Protein AF-A0A7S2IT55-F1 (afdb_monomer)

Mean predicted aligned error: 13.97 Å

Secondary structure (DSSP, 8-state):
-----------------------PPP-EE--S-HHHHHHTGGGTTEE-----SSSPPSTT----EEEEE--BSSSS--SSTTB--PPPPTT----SSSS--PPEEEEE--S-SS-TTT--

Foldseek 3Di:
DDDDDDDDDDPPPPPDVPPPPPPQPQQDFDPDDPVCLVVVVVVSRGDRDDDDPPPDDDPPDDAFADEWEFQFPDPQLFAPNRGDTDDDDQVPQPPDDPDSDRHDYHYDTDDHNDDPVRRD

Solvent-accessible surface area (backbone atoms only — not comparable to full-atom values): 8281 Å² total; per-residue (Å²): 140,82,87,80,82,82,80,80,79,90,84,86,84,80,82,67,88,86,75,78,73,78,74,74,73,67,78,43,69,51,84,67,57,65,74,61,22,56,76,29,50,96,54,69,13,44,42,83,74,80,81,59,90,69,94,52,72,63,92,92,62,83,87,65,57,45,83,40,73,37,68,57,79,46,91,40,54,33,49,49,86,25,41,64,65,70,82,75,79,78,84,75,63,60,94,66,69,104,53,91,60,80,64,41,83,40,79,55,75,71,89,49,74,56,60,80,86,58,46,88

Sequence (120 aa):
MARRSLQWPRLLSLIGPACVWQAAQAQIRVMSPASLVDEFASSHGKIWGSTATFGAPFYGARLLGRLVYGESRGRTHCTKEDYDVREPDNTMSMEHERTQVKPLHIVLVRRGGGSFVTKG

Radius of gyration: 25.62 Å; Cα contacts (8 Å, |Δi|>4): 123; chains: 1; bounding box: 54×60×75 Å

Structure (mmCIF, N/CA/C/O backbone):
data_AF-A0A7S2IT55-F1
#
_entry.id   AF-A0A7S2IT55-F1
#
loop_
_atom_site.group_PDB
_atom_site.id
_atom_site.type_symbol
_atom_site.label_atom_id
_atom_site.label_alt_id
_atom_site.label_comp_id
_atom_site.label_asym_id
_atom_site.label_entity_id
_atom_site.label_seq_id
_atom_site.pdbx_PDB_ins_code
_atom_site.Cartn_x
_atom_site.Cartn_y
_atom_site.Cartn_z
_atom_site.occupancy
_atom_site.B_iso_or_equiv
_atom_site.auth_seq_id
_atom_site.auth_comp_id
_atom_site.auth_asym_id
_atom_site.auth_atom_id
_atom_site.pdbx_PDB_model_num
ATOM 1 N N . MET A 1 1 ? 33.725 42.047 -60.691 1.00 42.88 1 MET A N 1
ATOM 2 C CA . MET A 1 1 ? 34.203 41.235 -59.548 1.00 42.88 1 MET A CA 1
ATOM 3 C C . MET A 1 1 ? 33.276 41.513 -58.361 1.00 42.88 1 MET A C 1
ATOM 5 O O . MET A 1 1 ? 33.472 42.488 -57.652 1.00 42.88 1 MET A O 1
ATOM 9 N N . ALA A 1 2 ? 32.177 40.762 -58.235 1.00 42.94 2 ALA A N 1
ATOM 10 C CA . ALA A 1 2 ? 31.108 41.038 -57.269 1.00 42.94 2 ALA A CA 1
ATOM 11 C C . ALA A 1 2 ? 31.244 40.118 -56.045 1.00 42.94 2 ALA A C 1
ATOM 13 O O . ALA A 1 2 ? 31.162 38.898 -56.177 1.00 42.94 2 ALA A O 1
ATOM 14 N N . ARG A 1 3 ? 31.466 40.693 -54.857 1.00 49.06 3 ARG A N 1
ATOM 15 C CA . ARG A 1 3 ? 31.461 39.964 -53.580 1.00 49.06 3 ARG A CA 1
ATOM 16 C C . ARG A 1 3 ? 30.009 39.802 -53.121 1.00 49.06 3 ARG A C 1
ATOM 18 O O . ARG A 1 3 ? 29.396 40.765 -52.677 1.00 49.06 3 ARG A O 1
ATOM 25 N N . ARG A 1 4 ? 29.448 38.596 -53.253 1.00 50.53 4 ARG A N 1
ATOM 26 C CA . ARG A 1 4 ? 28.143 38.242 -52.670 1.00 50.53 4 ARG A CA 1
ATOM 27 C C . ARG A 1 4 ? 28.357 37.914 -51.193 1.00 50.53 4 ARG A C 1
ATOM 29 O O . ARG A 1 4 ? 28.970 36.904 -50.865 1.00 50.53 4 ARG A O 1
ATOM 36 N N . SER A 1 5 ? 27.890 38.797 -50.319 1.00 57.12 5 SER A N 1
ATOM 37 C CA . SER A 1 5 ? 27.769 38.565 -48.882 1.00 57.12 5 SER A CA 1
ATOM 38 C C . SER A 1 5 ? 26.703 37.496 -48.631 1.00 57.12 5 SER A C 1
ATOM 40 O O . SER A 1 5 ? 25.524 37.677 -48.934 1.00 57.12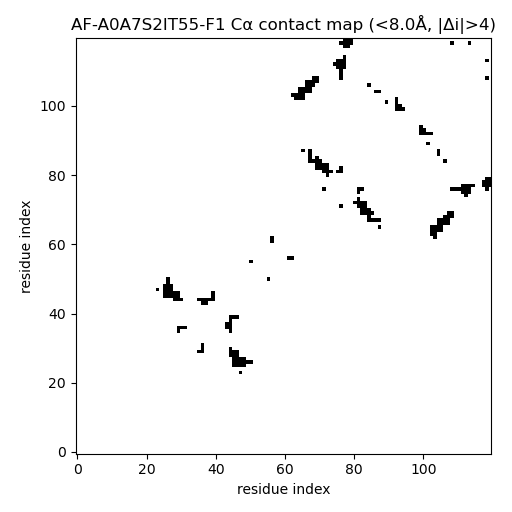 5 SER A O 1
ATOM 42 N N . LEU A 1 6 ? 27.135 36.349 -48.111 1.00 53.84 6 LEU A N 1
ATOM 43 C CA . LEU A 1 6 ? 26.271 35.237 -47.738 1.00 53.84 6 LEU A CA 1
ATOM 44 C C . LEU A 1 6 ? 25.662 35.546 -46.362 1.00 53.84 6 LEU A C 1
ATOM 46 O O . LEU A 1 6 ? 26.324 35.418 -45.335 1.00 53.84 6 LEU A O 1
ATOM 50 N N . GLN A 1 7 ? 24.421 36.031 -46.348 1.00 59.97 7 GLN A N 1
ATOM 51 C CA . GLN A 1 7 ? 23.650 36.222 -45.121 1.00 59.97 7 GLN A CA 1
ATOM 52 C C . GLN A 1 7 ? 23.128 34.858 -44.659 1.00 59.97 7 GLN A C 1
ATOM 54 O O . GLN A 1 7 ? 22.307 34.242 -45.335 1.00 59.97 7 GLN A O 1
ATOM 59 N N . TRP A 1 8 ? 23.627 34.375 -43.523 1.00 52.16 8 TRP A N 1
ATOM 60 C CA . TRP A 1 8 ? 23.138 33.159 -42.875 1.00 52.16 8 TRP A CA 1
ATOM 61 C C . TRP A 1 8 ? 21.868 33.504 -42.081 1.00 52.16 8 TRP A C 1
ATOM 63 O O . TRP A 1 8 ? 21.940 34.353 -41.185 1.00 52.16 8 TRP A O 1
ATOM 73 N N . PRO A 1 9 ? 20.696 32.911 -42.369 1.00 52.78 9 PRO A N 1
ATOM 74 C CA . PRO A 1 9 ? 19.509 33.185 -41.581 1.00 52.78 9 PRO A CA 1
ATOM 75 C C . PRO A 1 9 ? 19.614 32.504 -40.214 1.00 52.78 9 PRO A C 1
ATOM 77 O O . PRO A 1 9 ? 20.042 31.358 -40.075 1.00 52.78 9 PRO A O 1
ATOM 80 N N . ARG A 1 10 ? 19.195 33.260 -39.199 1.00 58.91 10 ARG A N 1
ATOM 81 C CA . ARG A 1 10 ? 18.974 32.845 -37.815 1.00 58.91 10 ARG A CA 1
ATOM 82 C C . ARG A 1 10 ? 18.049 31.626 -37.774 1.00 58.91 10 ARG A C 1
ATOM 84 O O . ARG A 1 10 ? 16.848 31.761 -37.970 1.00 58.91 10 ARG A O 1
ATOM 91 N N . LEU A 1 11 ? 18.604 30.455 -37.479 1.00 52.75 11 LEU A N 1
ATOM 92 C CA . LEU A 1 11 ? 17.858 29.202 -37.320 1.00 52.75 11 LEU A CA 1
ATOM 93 C C . LEU A 1 11 ? 18.199 28.557 -35.966 1.00 52.75 11 LEU A C 1
ATOM 95 O O . LEU A 1 11 ? 18.614 27.411 -35.877 1.00 52.75 11 LEU A O 1
ATOM 99 N N . LEU A 1 12 ? 18.059 29.339 -34.892 1.00 56.16 12 LEU A N 1
ATOM 100 C CA . LEU A 1 12 ? 18.320 28.932 -33.502 1.00 56.16 12 LEU A CA 1
ATOM 101 C C . LEU A 1 12 ? 17.107 29.219 -32.597 1.00 56.16 12 LEU A C 1
ATOM 103 O O . LEU A 1 12 ? 17.249 29.761 -31.509 1.00 56.16 12 LEU A O 1
ATOM 107 N N . SER A 1 13 ? 15.889 28.902 -33.053 1.00 55.97 13 SER A N 1
ATOM 108 C CA . SER A 1 13 ? 14.659 29.168 -32.279 1.00 55.97 13 SER A CA 1
ATOM 109 C C . SER A 1 13 ? 13.644 28.015 -32.258 1.00 55.97 13 SER A C 1
ATOM 111 O O . SER A 1 13 ? 12.466 28.250 -32.007 1.00 55.97 13 SER A O 1
ATOM 113 N N . LEU A 1 14 ? 14.052 26.767 -32.507 1.00 55.22 14 LEU A N 1
ATOM 114 C CA . LEU A 1 14 ? 13.137 25.613 -32.447 1.00 55.22 14 LEU A CA 1
ATOM 115 C C . LEU A 1 14 ? 13.765 24.384 -31.776 1.00 55.22 14 LEU A C 1
ATOM 117 O O . LEU A 1 14 ? 13.593 23.260 -32.229 1.00 55.22 14 LEU A O 1
ATOM 121 N N . ILE A 1 15 ? 14.465 24.585 -30.661 1.00 60.09 15 ILE A N 1
ATOM 122 C CA . ILE A 1 15 ? 14.659 23.508 -29.682 1.00 60.09 15 ILE A CA 1
ATOM 123 C C . ILE A 1 15 ? 13.774 23.869 -28.494 1.00 60.09 15 ILE A C 1
ATOM 125 O O . ILE A 1 15 ? 14.222 24.420 -27.492 1.00 60.09 15 ILE A O 1
ATOM 129 N N . GLY A 1 16 ? 12.467 23.661 -28.674 1.00 57.69 16 GLY A N 1
ATOM 130 C CA . GLY A 1 16 ? 11.514 23.704 -27.570 1.00 57.69 16 GLY A CA 1
ATOM 131 C C . GLY A 1 16 ? 11.922 22.681 -26.503 1.00 57.69 16 GLY A C 1
ATOM 132 O O . GLY A 1 16 ? 12.557 21.678 -26.842 1.00 57.69 16 GLY A O 1
ATOM 133 N N . PRO A 1 17 ? 11.594 22.903 -25.220 1.00 57.91 17 PRO A N 1
ATOM 134 C CA . PRO A 1 17 ? 11.964 21.995 -24.144 1.00 57.91 17 PRO A CA 1
ATOM 135 C C . PRO A 1 17 ? 11.100 20.726 -24.229 1.00 57.91 17 PRO A C 1
ATOM 137 O O . PRO A 1 17 ? 10.176 20.524 -23.451 1.00 57.91 17 PRO A O 1
ATOM 140 N N . ALA A 1 18 ? 11.392 19.855 -25.193 1.00 57.97 18 ALA A N 1
ATOM 141 C CA . ALA A 1 18 ? 10.731 18.571 -25.410 1.00 57.97 18 ALA A CA 1
ATOM 142 C C . ALA A 1 18 ? 11.369 17.447 -24.570 1.00 57.97 18 ALA A C 1
ATOM 144 O O . ALA A 1 18 ? 11.471 16.312 -25.019 1.00 57.97 18 ALA A O 1
ATOM 145 N N . CYS A 1 19 ? 11.812 17.762 -23.350 1.00 54.62 19 CYS A N 1
ATOM 146 C CA . CYS A 1 19 ? 12.399 16.792 -22.420 1.00 54.62 19 CYS A CA 1
ATOM 147 C C . CYS A 1 19 ? 11.854 16.953 -20.996 1.00 54.62 19 CYS A C 1
ATOM 149 O O . CYS A 1 19 ? 12.566 16.709 -20.028 1.00 54.62 19 CYS A O 1
ATOM 151 N N . VAL A 1 20 ? 10.582 17.322 -20.837 1.00 56.97 20 VAL A N 1
ATOM 152 C CA . VAL A 1 20 ? 9.864 17.013 -19.590 1.00 56.97 20 VAL A CA 1
ATOM 153 C C . VAL A 1 20 ? 9.080 15.725 -19.820 1.00 56.97 20 VAL A C 1
ATOM 155 O O . VAL A 1 20 ? 7.854 15.685 -19.772 1.00 56.97 20 VAL A O 1
ATOM 158 N N . TRP A 1 21 ? 9.814 14.650 -20.123 1.00 50.28 21 TRP A N 1
ATOM 159 C CA . TRP A 1 21 ? 9.297 13.299 -19.951 1.00 50.28 21 TRP A CA 1
ATOM 160 C C . TRP A 1 21 ? 9.117 13.116 -18.451 1.00 50.28 21 TRP A C 1
ATOM 162 O O . TRP A 1 21 ? 10.077 12.894 -17.712 1.00 50.28 21 TRP A O 1
ATOM 172 N N . GLN A 1 22 ? 7.885 13.289 -17.985 1.00 53.03 22 GLN A N 1
ATOM 173 C CA . GLN A 1 22 ? 7.502 12.935 -16.631 1.00 53.03 22 GLN A CA 1
ATOM 174 C C . GLN A 1 22 ? 7.675 11.422 -16.496 1.00 53.03 22 GLN A C 1
ATOM 176 O O . GLN A 1 22 ? 6.777 10.639 -16.799 1.00 53.03 22 GLN A O 1
ATOM 181 N N . ALA A 1 23 ? 8.861 11.003 -16.059 1.00 54.75 23 ALA A N 1
ATOM 182 C CA . ALA A 1 23 ? 9.058 9.700 -15.463 1.00 54.75 23 ALA A CA 1
ATOM 183 C C 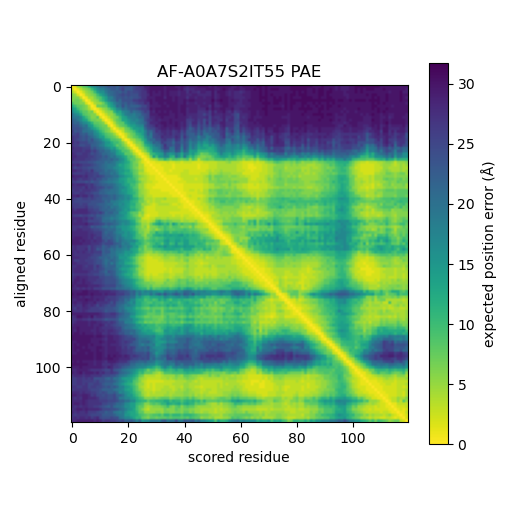. ALA A 1 23 ? 8.263 9.716 -14.161 1.00 54.75 23 ALA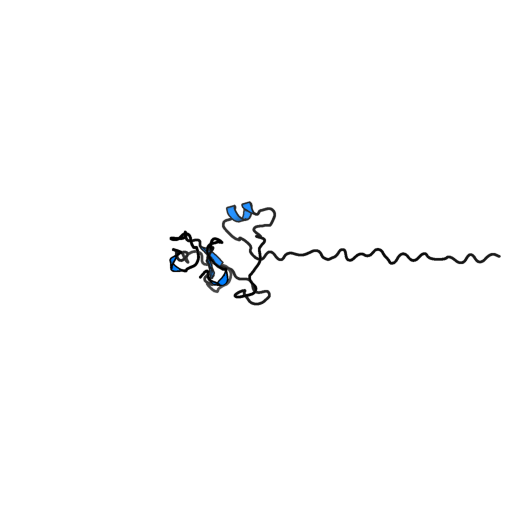 A C 1
ATOM 185 O O . ALA A 1 23 ? 8.788 10.028 -13.092 1.00 54.75 23 ALA A O 1
ATOM 186 N N . ALA A 1 24 ? 6.967 9.430 -14.252 1.00 54.88 24 ALA A N 1
ATOM 187 C CA . ALA A 1 24 ? 6.231 9.033 -13.079 1.00 54.88 24 ALA A CA 1
ATOM 188 C C . ALA A 1 24 ? 7.034 7.862 -12.479 1.00 54.88 24 ALA A C 1
ATOM 190 O O . ALA A 1 24 ? 7.332 6.868 -13.143 1.00 54.88 24 ALA A O 1
ATOM 191 N N . GLN A 1 25 ? 7.503 8.009 -11.245 1.00 61.62 25 GLN A N 1
ATOM 192 C CA . GLN A 1 25 ? 8.104 6.902 -10.516 1.00 61.62 25 GLN A CA 1
ATOM 193 C C . GLN A 1 25 ? 6.947 6.026 -10.047 1.00 61.62 25 GLN A C 1
ATOM 195 O O . GLN A 1 25 ? 6.085 6.492 -9.307 1.00 61.62 25 GLN A O 1
ATOM 200 N N . ALA A 1 26 ? 6.875 4.780 -10.516 1.00 59.06 26 ALA A N 1
ATOM 201 C CA . ALA A 1 26 ? 5.905 3.837 -9.976 1.00 59.06 26 ALA A CA 1
ATOM 202 C C . ALA A 1 26 ? 6.222 3.627 -8.492 1.00 59.06 26 ALA A C 1
ATOM 204 O O . ALA A 1 26 ? 7.332 3.218 -8.151 1.00 59.06 26 ALA A O 1
ATOM 205 N N . GLN A 1 27 ? 5.267 3.942 -7.623 1.00 76.75 27 GLN A N 1
ATOM 206 C CA . GLN A 1 27 ? 5.478 3.943 -6.174 1.00 76.75 27 GLN A CA 1
ATOM 207 C C . GLN A 1 27 ? 5.228 2.572 -5.546 1.00 76.75 27 GLN A C 1
ATOM 209 O O . GLN A 1 27 ? 5.773 2.279 -4.487 1.00 76.75 27 GLN A O 1
ATOM 214 N N . ILE A 1 28 ? 4.436 1.719 -6.205 1.00 86.50 28 ILE A N 1
ATOM 215 C CA . ILE A 1 28 ? 4.099 0.378 -5.728 1.00 86.50 28 ILE A CA 1
ATOM 216 C C . ILE A 1 28 ? 4.313 -0.617 -6.868 1.00 86.50 28 ILE A C 1
ATOM 218 O O . ILE A 1 28 ? 3.911 -0.374 -8.008 1.00 86.50 28 ILE A O 1
ATOM 222 N N . ARG A 1 29 ? 4.943 -1.753 -6.561 1.00 89.44 29 ARG A N 1
ATOM 223 C CA . ARG A 1 29 ? 5.092 -2.879 -7.485 1.00 89.44 29 ARG A CA 1
ATOM 224 C C . ARG A 1 29 ? 4.625 -4.161 -6.809 1.00 89.44 29 ARG A C 1
ATOM 226 O O . ARG A 1 29 ? 5.160 -4.534 -5.770 1.00 89.44 29 ARG A O 1
ATOM 233 N N . VAL A 1 30 ? 3.667 -4.840 -7.427 1.00 90.19 30 VAL A N 1
ATOM 234 C CA . VAL A 1 30 ? 3.255 -6.192 -7.051 1.00 90.19 30 VAL A CA 1
ATOM 235 C C . VAL A 1 30 ? 4.341 -7.168 -7.498 1.00 90.19 30 VAL A C 1
ATOM 237 O O . VAL A 1 30 ? 4.781 -7.131 -8.647 1.00 90.19 30 VAL A O 1
ATOM 240 N N . MET A 1 31 ? 4.797 -8.022 -6.583 1.00 88.94 31 MET A N 1
ATOM 241 C CA . MET A 1 31 ? 5.786 -9.072 -6.868 1.00 88.94 31 MET A CA 1
ATOM 242 C C . MET A 1 31 ? 5.163 -10.469 -6.892 1.00 88.94 31 MET A C 1
ATOM 244 O O . MET A 1 31 ?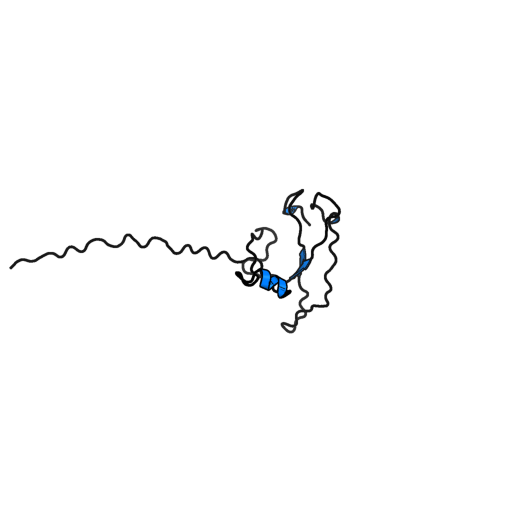 5.698 -11.366 -7.535 1.00 88.94 31 MET A O 1
ATOM 248 N N . SER A 1 32 ? 4.043 -10.656 -6.194 1.00 88.06 32 SER A N 1
ATOM 249 C CA . SER A 1 32 ? 3.323 -11.921 -6.105 1.00 88.06 32 SER A CA 1
ATOM 250 C C . SER A 1 32 ? 1.859 -11.686 -5.694 1.00 88.06 32 SER A C 1
ATOM 252 O O . SER A 1 32 ? 1.561 -10.652 -5.086 1.00 88.06 32 SER A O 1
ATOM 254 N N . PRO A 1 33 ? 0.945 -12.630 -5.993 1.00 89.50 33 PRO A N 1
ATOM 255 C CA . PRO A 1 33 ? 1.144 -13.824 -6.827 1.00 89.50 33 PRO A CA 1
ATOM 256 C C . PRO A 1 33 ? 1.304 -13.475 -8.317 1.00 89.50 33 PRO A C 1
ATOM 258 O O . PRO A 1 33 ? 0.913 -12.391 -8.741 1.00 89.50 33 PRO A O 1
ATOM 261 N N . ALA A 1 34 ? 1.871 -14.392 -9.111 1.00 87.88 34 ALA A N 1
ATOM 262 C CA . ALA A 1 34 ? 2.123 -14.171 -10.542 1.00 87.88 34 ALA A CA 1
ATOM 263 C C . ALA A 1 34 ? 0.852 -13.762 -11.307 1.00 87.88 34 ALA A C 1
ATOM 265 O O . ALA A 1 34 ? 0.891 -12.819 -12.083 1.00 87.88 34 ALA A O 1
ATOM 266 N N . SER A 1 35 ? -0.294 -14.362 -10.970 1.00 90.88 35 SER A N 1
ATOM 267 C CA . SER A 1 35 ? -1.594 -14.009 -11.551 1.00 90.88 35 SER A CA 1
ATOM 268 C C . SER A 1 35 ? -1.946 -12.524 -11.415 1.00 90.88 35 SER A C 1
ATOM 270 O O . SER A 1 35 ? -2.493 -11.937 -12.341 1.00 90.88 35 SER A O 1
ATOM 272 N N . LEU A 1 36 ? -1.608 -11.901 -10.280 1.00 88.06 36 LEU A N 1
ATOM 273 C CA . LEU A 1 36 ? -1.851 -10.478 -10.052 1.00 88.06 36 LEU A CA 1
ATOM 274 C C . LEU A 1 36 ? -0.814 -9.610 -10.773 1.00 88.06 36 LEU A C 1
ATOM 276 O O . LEU A 1 36 ? -1.128 -8.515 -11.223 1.00 88.06 36 LEU A O 1
ATOM 280 N N . VAL A 1 37 ? 0.426 -10.085 -10.905 1.00 89.00 37 VAL A N 1
ATOM 281 C CA . VAL A 1 37 ? 1.447 -9.398 -11.714 1.00 89.00 37 VAL A CA 1
ATOM 282 C C . VAL A 1 37 ? 1.022 -9.357 -13.184 1.00 89.00 37 VAL A C 1
ATOM 284 O O . VAL A 1 37 ? 1.169 -8.315 -13.826 1.00 89.00 37 VAL A O 1
ATOM 287 N N . ASP A 1 38 ? 0.452 -10.453 -13.682 1.00 89.69 38 ASP A N 1
ATOM 288 C CA . ASP A 1 38 ? -0.013 -10.599 -15.061 1.00 89.69 38 ASP A CA 1
ATOM 289 C C . ASP A 1 38 ? -1.238 -9.721 -15.365 1.00 89.69 38 ASP A C 1
ATOM 291 O O . ASP A 1 38 ? -1.358 -9.194 -16.471 1.00 89.69 38 ASP A O 1
ATOM 295 N N . GLU A 1 39 ? -2.105 -9.461 -14.381 1.00 89.69 39 GLU A N 1
ATOM 296 C CA . GLU A 1 39 ? -3.207 -8.493 -14.521 1.00 89.69 39 GLU A CA 1
ATOM 297 C C . GLU A 1 39 ? -2.688 -7.075 -14.832 1.00 89.69 39 GLU A C 1
ATOM 299 O O . GLU A 1 39 ? -3.303 -6.311 -15.578 1.00 89.69 39 GLU A O 1
ATOM 304 N N . PHE A 1 40 ? -1.490 -6.751 -14.341 1.00 86.50 40 PHE A N 1
ATOM 305 C CA . PHE A 1 40 ? -0.767 -5.514 -14.629 1.00 86.50 40 PHE A CA 1
ATOM 306 C C . PHE A 1 40 ? 0.396 -5.743 -15.610 1.00 86.50 40 PHE A C 1
ATOM 308 O O . PHE A 1 40 ? 1.451 -5.110 -15.485 1.00 86.50 40 PHE A O 1
ATOM 315 N N . ALA A 1 41 ? 0.238 -6.638 -16.594 1.00 83.81 41 ALA A N 1
ATOM 316 C CA . ALA A 1 41 ? 1.303 -6.986 -17.540 1.00 83.81 41 ALA A CA 1
ATOM 317 C C . ALA A 1 41 ? 1.870 -5.768 -18.291 1.00 83.81 41 ALA A C 1
ATOM 319 O O . ALA A 1 41 ? 3.085 -5.657 -18.453 1.00 83.81 41 ALA A O 1
ATOM 320 N N . SER A 1 42 ? 1.015 -4.814 -18.681 1.00 85.88 42 SER A N 1
ATOM 321 C CA . SER A 1 42 ? 1.424 -3.594 -19.399 1.00 85.88 42 SER A CA 1
ATOM 322 C C . SER A 1 42 ? 2.365 -2.692 -18.594 1.00 85.88 42 SER A C 1
ATOM 324 O O . SER A 1 42 ? 3.134 -1.923 -19.170 1.00 85.88 42 SER A O 1
ATOM 326 N N . SER A 1 43 ? 2.335 -2.795 -17.265 1.00 84.88 43 SER A N 1
ATOM 327 C CA . SER A 1 43 ? 3.191 -2.041 -16.351 1.00 84.88 43 SER A CA 1
ATOM 328 C C . SER A 1 43 ? 4.170 -2.936 -15.580 1.00 84.88 43 SER A C 1
ATOM 330 O O . SER A 1 43 ? 4.916 -2.441 -14.731 1.00 84.88 43 SER A O 1
ATOM 332 N N . HIS A 1 44 ? 4.211 -4.240 -15.877 1.00 84.25 44 HIS A N 1
ATOM 333 C CA . HIS A 1 44 ? 4.982 -5.257 -15.154 1.00 84.25 44 HIS A CA 1
ATOM 334 C C . HIS A 1 44 ? 4.724 -5.255 -13.635 1.00 84.25 44 HIS A C 1
ATOM 336 O O . HIS A 1 44 ? 5.667 -5.221 -12.828 1.00 84.25 44 HIS A O 1
ATOM 342 N N . GLY A 1 45 ? 3.448 -5.237 -13.238 1.00 83.94 45 GLY A N 1
ATOM 343 C CA . GLY A 1 45 ? 3.052 -5.227 -11.826 1.00 83.94 45 GLY A CA 1
ATOM 344 C C . GLY A 1 45 ? 3.134 -3.853 -11.156 1.00 83.94 45 GLY A C 1
ATOM 345 O O . GLY A 1 45 ? 2.969 -3.761 -9.941 1.00 83.94 45 GLY A O 1
ATOM 346 N N . LYS A 1 46 ? 3.440 -2.778 -11.897 1.00 88.12 46 LYS A N 1
ATOM 347 C CA . LYS A 1 46 ? 3.558 -1.424 -11.337 1.00 88.12 46 LYS A CA 1
ATOM 348 C C . LYS A 1 46 ? 2.188 -0.765 -11.223 1.00 88.12 46 LYS A C 1
ATOM 350 O O . LYS A 1 46 ? 1.475 -0.625 -12.216 1.00 88.12 46 LYS A O 1
ATOM 355 N N . ILE A 1 47 ? 1.872 -0.293 -10.024 1.00 84.69 47 ILE A N 1
ATOM 356 C CA . ILE A 1 47 ? 0.656 0.463 -9.740 1.00 84.69 47 ILE A CA 1
ATOM 357 C C . ILE A 1 47 ? 1.034 1.937 -9.597 1.00 84.69 47 ILE A C 1
ATOM 359 O O . ILE A 1 47 ? 1.906 2.311 -8.805 1.00 84.69 47 ILE A O 1
ATOM 363 N N . TRP A 1 48 ? 0.370 2.774 -10.390 1.00 81.50 48 TRP A N 1
ATOM 364 C CA . TRP A 1 48 ? 0.481 4.223 -10.298 1.00 81.50 48 TRP A CA 1
ATOM 365 C C . TRP A 1 48 ? -0.338 4.729 -9.116 1.00 81.50 48 TRP A C 1
ATOM 367 O O . TRP A 1 48 ? -1.500 4.365 -8.952 1.00 81.50 48 TRP A O 1
ATOM 377 N N . GLY A 1 49 ? 0.269 5.573 -8.291 1.00 75.50 49 GLY A N 1
ATOM 378 C CA . GLY A 1 49 ? -0.366 6.122 -7.102 1.00 75.50 49 GLY A CA 1
ATOM 379 C C . GLY A 1 49 ? 0.287 7.426 -6.669 1.00 75.50 49 GLY A C 1
ATOM 380 O O . GLY A 1 49 ? 1.115 7.988 -7.388 1.00 75.50 49 GLY A O 1
ATOM 381 N N . SER A 1 50 ? -0.111 7.891 -5.486 1.00 70.75 50 SER A N 1
ATOM 382 C CA . SER A 1 50 ? 0.562 8.971 -4.768 1.00 70.75 50 SER A CA 1
ATOM 383 C C . SER A 1 50 ? 0.946 8.484 -3.373 1.00 70.75 50 SER A C 1
ATOM 385 O O . SER A 1 50 ? 0.076 8.102 -2.592 1.00 70.75 50 SER A O 1
ATOM 387 N N . THR A 1 51 ? 2.231 8.544 -3.037 1.00 75.81 51 THR A N 1
ATOM 388 C CA . THR A 1 51 ? 2.731 8.327 -1.683 1.00 75.81 51 THR A CA 1
ATOM 389 C C . THR A 1 51 ? 2.470 9.598 -0.886 1.00 75.81 51 THR A C 1
ATOM 391 O O . THR A 1 51 ? 2.797 10.696 -1.341 1.00 75.81 51 THR A O 1
ATOM 394 N N . ALA A 1 52 ? 1.864 9.472 0.292 1.00 72.06 52 ALA A N 1
ATOM 395 C CA . ALA A 1 52 ? 1.753 10.598 1.211 1.00 72.06 52 ALA A CA 1
ATOM 396 C C . ALA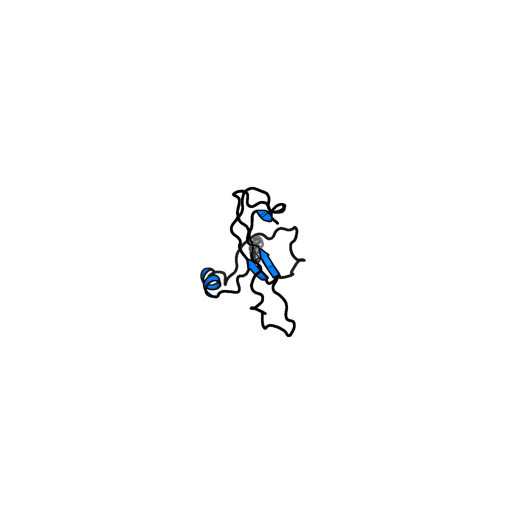 A 1 52 ? 3.157 11.083 1.603 1.00 72.06 52 ALA A C 1
ATOM 398 O O . ALA A 1 52 ? 4.062 10.278 1.789 1.00 72.06 52 ALA A O 1
ATOM 399 N N . THR A 1 53 ? 3.359 12.391 1.743 1.00 71.56 53 THR A N 1
ATOM 400 C CA . THR A 1 53 ? 4.659 12.946 2.167 1.00 71.56 53 THR A CA 1
ATOM 401 C C . THR A 1 53 ? 4.924 12.765 3.664 1.00 71.56 53 THR A C 1
ATOM 403 O O . THR A 1 53 ? 6.053 12.930 4.113 1.00 71.56 53 THR A O 1
ATOM 406 N N . PHE A 1 54 ? 3.897 12.407 4.436 1.00 67.19 54 PHE A N 1
ATOM 407 C CA . PHE A 1 54 ? 3.965 12.091 5.860 1.00 67.19 54 PHE A CA 1
ATOM 408 C C . PHE A 1 54 ? 3.954 10.572 6.067 1.00 67.19 54 PHE A C 1
ATOM 410 O O . PHE A 1 54 ? 3.191 9.860 5.418 1.00 67.19 54 PHE A O 1
ATOM 417 N N . GLY A 1 55 ? 4.814 10.064 6.954 1.00 67.06 55 GLY A N 1
ATOM 418 C CA . GLY A 1 55 ? 4.938 8.623 7.218 1.00 67.06 55 GLY A CA 1
ATOM 419 C C . GLY A 1 55 ? 5.545 7.800 6.070 1.00 67.06 55 GLY A C 1
ATOM 420 O O . GLY A 1 55 ? 5.642 6.581 6.185 1.00 67.06 55 GLY A O 1
ATOM 421 N N . ALA A 1 56 ? 5.965 8.439 4.973 1.00 68.12 56 ALA A N 1
ATOM 422 C CA . ALA A 1 56 ? 6.717 7.784 3.912 1.00 68.12 56 ALA A CA 1
ATOM 423 C C . ALA A 1 56 ? 8.132 7.409 4.376 1.00 68.12 56 ALA A C 1
ATOM 425 O O . ALA A 1 56 ? 8.717 8.103 5.212 1.00 68.12 56 ALA A O 1
ATOM 426 N N . PRO A 1 57 ? 8.715 6.339 3.811 1.00 62.97 57 PRO A N 1
ATOM 427 C CA . PRO A 1 57 ? 10.120 6.037 4.024 1.00 62.97 57 PRO A CA 1
ATOM 428 C C . PRO A 1 57 ? 11.005 7.189 3.524 1.00 62.97 57 PRO A C 1
ATOM 430 O O . PRO A 1 57 ? 10.603 7.972 2.659 1.00 62.97 57 PRO A O 1
ATOM 433 N N . PHE A 1 58 ? 12.222 7.288 4.069 1.00 70.44 58 PHE A N 1
ATOM 434 C CA . PHE A 1 58 ? 13.211 8.283 3.646 1.00 70.44 58 PHE A CA 1
ATOM 435 C C . PHE A 1 58 ? 13.385 8.296 2.121 1.00 70.44 58 PHE A C 1
ATOM 437 O O . PHE A 1 58 ? 13.214 7.275 1.453 1.00 70.44 58 PHE A O 1
ATOM 444 N N . TYR A 1 59 ? 13.739 9.454 1.560 1.00 64.69 59 TYR A N 1
ATOM 445 C CA . TYR A 1 59 ? 13.861 9.618 0.113 1.00 64.69 59 TYR A CA 1
ATOM 446 C C . TYR A 1 59 ? 14.751 8.531 -0.515 1.00 64.69 59 TYR A C 1
ATOM 448 O O . TYR A 1 59 ? 15.881 8.311 -0.084 1.00 64.69 59 TYR A O 1
ATOM 456 N N . GLY A 1 60 ? 14.226 7.844 -1.534 1.00 68.38 60 GLY A N 1
ATOM 457 C CA . GLY A 1 60 ? 14.914 6.758 -2.239 1.00 68.38 60 GLY A CA 1
ATOM 458 C C . GLY A 1 60 ? 14.843 5.381 -1.567 1.00 68.38 60 GLY A C 1
ATOM 459 O O . GLY A 1 60 ? 15.213 4.390 -2.199 1.00 68.38 60 GLY A O 1
ATOM 460 N N . ALA 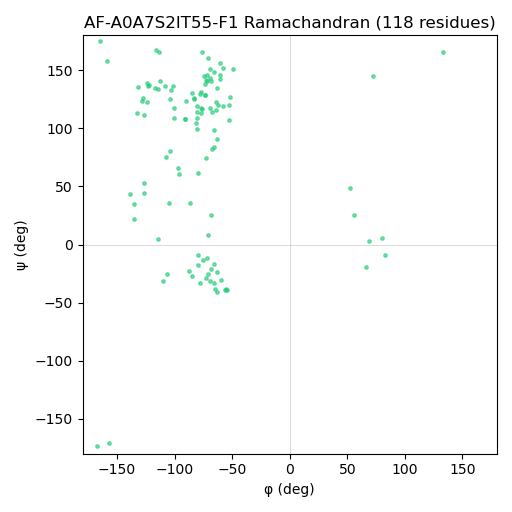A 1 61 ? 14.337 5.276 -0.335 1.00 74.25 61 ALA A N 1
ATOM 461 C CA . ALA A 1 61 ? 14.157 3.988 0.321 1.00 74.25 61 ALA A CA 1
ATOM 462 C C . ALA A 1 61 ? 12.963 3.219 -0.266 1.00 74.25 61 ALA A C 1
ATOM 464 O O . ALA A 1 61 ? 11.937 3.785 -0.650 1.00 74.25 61 ALA A O 1
ATOM 465 N N . ARG A 1 62 ? 13.109 1.893 -0.330 1.00 78.12 62 ARG A N 1
ATOM 466 C CA . ARG A 1 62 ? 12.072 0.962 -0.780 1.00 78.12 62 ARG A CA 1
ATOM 467 C C . ARG A 1 62 ? 11.714 0.040 0.367 1.00 78.12 62 ARG A C 1
ATOM 469 O O . ARG A 1 62 ? 12.596 -0.486 1.037 1.00 78.12 62 ARG A O 1
ATOM 476 N N . LEU A 1 63 ? 10.420 -0.153 0.564 1.00 83.19 63 LEU A N 1
ATOM 477 C CA . LEU A 1 63 ? 9.884 -1.063 1.561 1.00 83.19 63 LEU A CA 1
ATOM 478 C C . LEU A 1 63 ? 9.287 -2.273 0.852 1.00 83.19 63 LEU A C 1
ATOM 480 O O . LEU A 1 63 ? 8.599 -2.128 -0.158 1.00 83.19 63 LEU A O 1
ATOM 484 N N . LEU A 1 64 ? 9.561 -3.455 1.393 1.00 85.56 64 LEU A N 1
ATOM 485 C CA . LEU A 1 64 ? 8.975 -4.708 0.944 1.00 85.56 64 LEU A CA 1
ATOM 486 C C . LEU A 1 64 ? 8.092 -5.258 2.058 1.00 85.56 64 LEU A C 1
ATOM 488 O O . LEU A 1 64 ? 8.478 -5.289 3.228 1.00 85.56 64 LEU A O 1
ATOM 492 N N . GLY A 1 65 ? 6.897 -5.690 1.687 1.00 86.94 65 GLY A N 1
ATOM 493 C CA . GLY A 1 65 ? 5.927 -6.180 2.641 1.00 86.94 65 GLY A CA 1
ATOM 494 C C . GLY A 1 65 ? 4.809 -6.951 1.974 1.00 86.94 65 GLY A C 1
ATOM 495 O O . GLY A 1 65 ? 4.726 -7.037 0.747 1.00 86.94 65 GLY A O 1
ATOM 496 N N . ARG A 1 66 ? 3.945 -7.510 2.812 1.00 87.56 66 ARG A N 1
ATOM 497 C CA . ARG A 1 66 ? 2.755 -8.233 2.392 1.00 87.56 66 ARG A CA 1
ATOM 498 C C . ARG A 1 66 ? 1.533 -7.353 2.585 1.00 87.56 66 ARG A C 1
ATOM 500 O O . ARG A 1 66 ? 1.359 -6.752 3.643 1.00 87.56 66 ARG A O 1
ATOM 507 N N . LEU A 1 67 ? 0.688 -7.309 1.559 1.00 88.00 67 LEU A N 1
ATOM 508 C CA . LEU A 1 67 ? -0.610 -6.657 1.644 1.00 88.00 67 LEU A CA 1
ATOM 509 C C . LEU A 1 67 ? -1.565 -7.516 2.473 1.00 88.00 67 LEU A C 1
ATOM 511 O O . LEU A 1 67 ? -1.733 -8.705 2.196 1.00 88.00 67 LEU A O 1
ATOM 515 N N . VAL A 1 68 ? -2.196 -6.900 3.467 1.00 88.19 68 VAL A N 1
ATOM 516 C CA . VAL A 1 68 ? -3.258 -7.501 4.276 1.00 88.19 68 VAL A CA 1
ATOM 517 C C . VAL A 1 68 ? -4.505 -6.639 4.194 1.00 88.19 68 VAL A C 1
ATOM 519 O O . VAL A 1 68 ? -4.440 -5.412 4.248 1.00 88.19 68 VAL A O 1
ATOM 522 N N . TYR A 1 69 ? -5.649 -7.288 4.032 1.00 85.94 69 TYR A N 1
ATOM 523 C CA . TYR A 1 69 ? -6.937 -6.628 3.906 1.00 85.94 69 TYR A CA 1
ATOM 524 C C . TYR A 1 69 ? -7.908 -7.231 4.918 1.00 85.94 69 TYR A C 1
ATOM 526 O O . TYR A 1 69 ? -8.085 -8.447 4.955 1.00 85.94 69 TYR A O 1
ATOM 534 N N . GLY A 1 70 ? -8.517 -6.372 5.732 1.00 85.62 70 GLY A N 1
ATOM 535 C CA . GLY A 1 70 ? -9.619 -6.723 6.620 1.00 85.62 70 GLY A CA 1
ATOM 536 C C . GLY A 1 70 ? -10.892 -6.035 6.146 1.00 85.62 70 GLY A C 1
ATOM 537 O O . GLY A 1 70 ? -10.862 -4.875 5.722 1.00 85.62 70 GLY A O 1
ATOM 538 N N . GLU A 1 71 ? -12.020 -6.734 6.213 1.00 85.56 71 GLU A N 1
ATOM 539 C CA . GLU A 1 71 ? -13.307 -6.085 5.994 1.00 85.56 71 GLU A CA 1
ATOM 540 C C . GLU A 1 71 ? -13.657 -5.193 7.186 1.00 85.56 71 GLU A C 1
ATOM 542 O O . GLU A 1 71 ? -13.293 -5.470 8.331 1.00 85.56 71 GLU A O 1
ATOM 547 N N . SER A 1 72 ? -14.336 -4.084 6.897 1.00 83.88 72 SER A N 1
ATOM 548 C CA . SER A 1 72 ? -14.695 -3.132 7.930 1.00 83.88 72 SER A CA 1
ATOM 549 C C . SER A 1 72 ? -15.991 -3.542 8.624 1.00 83.88 72 SER A C 1
ATOM 551 O O . SER A 1 72 ? -16.990 -3.796 7.954 1.00 83.88 72 SER A O 1
ATOM 553 N N . ARG A 1 73 ? -15.988 -3.565 9.958 1.00 82.06 73 ARG A N 1
ATOM 554 C CA . ARG A 1 73 ? -17.153 -3.838 10.812 1.00 82.06 73 ARG A CA 1
ATOM 555 C C . ARG A 1 73 ? -18.172 -2.690 10.791 1.00 82.06 73 ARG A C 1
ATOM 557 O O . ARG A 1 73 ? -19.356 -2.923 11.016 1.00 82.06 73 ARG A O 1
ATOM 564 N N . GLY A 1 74 ? -17.725 -1.465 10.500 1.00 71.38 74 GLY A N 1
ATOM 565 C CA . GLY A 1 74 ? -18.546 -0.259 10.366 1.00 71.38 74 GLY A CA 1
ATOM 566 C C . GLY A 1 74 ? -18.520 0.330 8.949 1.00 71.38 74 GLY A C 1
ATOM 567 O O . GLY A 1 74 ? -17.689 -0.018 8.115 1.00 71.38 74 GLY A O 1
ATOM 568 N N . ARG A 1 75 ? -19.427 1.273 8.656 1.00 68.19 75 ARG A N 1
ATOM 569 C CA . ARG A 1 75 ? -19.432 2.023 7.375 1.00 68.19 75 ARG A CA 1
ATOM 570 C C . ARG A 1 75 ? -18.415 3.170 7.339 1.00 68.19 75 ARG A C 1
ATOM 572 O O . ARG A 1 75 ? -18.240 3.807 6.303 1.00 68.19 75 ARG A O 1
ATOM 579 N N . THR A 1 76 ? -17.795 3.480 8.474 1.00 76.19 76 THR A N 1
ATOM 580 C CA . THR A 1 76 ? -16.950 4.663 8.658 1.00 76.19 76 THR A CA 1
ATOM 581 C C . THR A 1 76 ? -15.519 4.446 8.201 1.00 76.19 76 THR A C 1
ATOM 583 O O . THR A 1 76 ? -14.901 5.405 7.754 1.00 76.19 76 THR A O 1
ATOM 586 N N . HIS A 1 77 ? -14.986 3.219 8.215 1.00 81.50 77 HIS A N 1
ATOM 587 C CA . HIS A 1 77 ? -13.633 2.933 7.720 1.00 81.50 77 HIS A CA 1
ATOM 588 C C . HIS A 1 77 ? -12.540 3.780 8.400 1.00 81.50 77 HIS A C 1
ATOM 590 O O . HIS A 1 77 ? -11.521 4.068 7.761 1.00 81.50 77 HIS A O 1
ATOM 596 N N . CYS A 1 78 ? -12.772 4.248 9.628 1.00 81.56 78 CYS A N 1
ATOM 597 C CA . CYS A 1 78 ? -11.992 5.329 10.237 1.00 81.56 78 CYS A CA 1
ATOM 598 C C . CYS A 1 78 ? -11.096 4.876 11.367 1.00 81.56 78 CYS A C 1
ATOM 600 O O . CYS A 1 78 ? -10.065 5.503 11.560 1.00 81.56 78 CYS A O 1
ATOM 602 N N . THR A 1 79 ? -11.491 3.857 12.119 1.00 80.88 79 THR A N 1
ATOM 603 C CA . THR A 1 79 ? -10.769 3.475 13.331 1.00 80.88 79 THR A CA 1
ATOM 604 C C . THR A 1 79 ? -10.127 2.108 13.179 1.00 80.88 79 THR A C 1
ATOM 606 O O . THR A 1 79 ? -10.453 1.347 12.268 1.00 80.88 79 THR A O 1
ATOM 609 N N . LYS A 1 80 ? -9.215 1.773 14.085 1.00 79.81 80 LYS A N 1
ATOM 610 C CA . LYS A 1 80 ? -8.570 0.461 14.092 1.00 79.81 80 LYS A CA 1
ATOM 611 C C . LYS A 1 80 ? -9.569 -0.645 14.387 1.00 79.81 80 LYS A C 1
ATOM 613 O O . LYS A 1 80 ? -9.533 -1.711 13.782 1.00 79.81 80 LYS A O 1
ATOM 618 N N . GLU A 1 81 ? -10.496 -0.362 15.292 1.00 81.75 81 GLU A N 1
ATOM 619 C CA . GLU A 1 81 ? -11.551 -1.274 15.730 1.00 81.75 81 GLU A CA 1
ATOM 620 C C . GLU A 1 81 ? -12.568 -1.546 14.615 1.00 81.75 81 GLU A C 1
ATOM 622 O O . GLU A 1 81 ? -13.243 -2.580 14.638 1.00 81.75 81 GLU A O 1
ATOM 627 N N . ASP A 1 82 ? -12.645 -0.649 13.620 1.00 81.25 82 ASP A N 1
ATOM 628 C CA . ASP A 1 82 ? -13.434 -0.860 12.413 1.00 81.25 82 ASP A CA 1
ATOM 629 C C . ASP A 1 82 ? -12.875 -2.012 11.571 1.00 81.25 82 ASP A C 1
ATOM 631 O O . ASP A 1 82 ? -13.612 -2.479 10.713 1.00 81.25 82 ASP A O 1
ATOM 635 N N . TYR A 1 83 ? -11.638 -2.482 11.763 1.00 83.44 83 TYR A N 1
ATOM 636 C CA . TYR A 1 83 ? -11.032 -3.524 10.931 1.00 83.44 83 TYR A CA 1
ATOM 637 C C . TYR A 1 83 ? -10.594 -4.748 11.734 1.00 83.44 83 TYR A C 1
ATOM 639 O O . TYR A 1 83 ? -9.961 -4.651 12.780 1.00 83.44 83 TYR A O 1
ATOM 647 N N . ASP A 1 84 ? -10.874 -5.927 11.183 1.00 82.50 84 ASP A N 1
ATOM 648 C CA . ASP A 1 84 ? -10.323 -7.194 11.665 1.00 82.50 84 ASP A CA 1
ATOM 649 C C . ASP A 1 84 ? -9.209 -7.655 10.718 1.00 82.50 84 ASP A C 1
ATOM 651 O O . ASP A 1 84 ? -9.428 -8.423 9.778 1.00 82.50 84 ASP A O 1
ATOM 655 N N . VAL A 1 85 ? -8.015 -7.083 10.893 1.00 82.12 85 VAL A N 1
ATOM 656 C CA . VAL A 1 85 ? -6.845 -7.412 10.071 1.00 82.12 85 VAL A CA 1
ATOM 657 C C . VAL A 1 85 ? -6.080 -8.540 10.748 1.00 82.12 85 VAL A C 1
ATOM 659 O O . VAL A 1 85 ? -5.430 -8.337 11.772 1.00 82.12 85 VAL A O 1
ATOM 662 N N . ARG A 1 86 ? -6.142 -9.739 10.167 1.00 77.94 86 ARG A N 1
ATOM 663 C CA . ARG A 1 86 ? -5.358 -10.883 10.643 1.00 77.94 86 ARG A CA 1
ATOM 664 C C . ARG A 1 86 ? -3.877 -10.671 10.357 1.00 77.94 86 ARG A C 1
ATOM 666 O O . ARG A 1 86 ? -3.512 -10.153 9.299 1.00 77.94 86 ARG A O 1
ATOM 673 N N . GLU A 1 87 ? -3.028 -11.115 11.279 1.00 73.56 87 GLU A N 1
ATOM 674 C CA . GLU A 1 87 ? -1.595 -11.165 11.017 1.00 73.56 87 GLU A CA 1
ATOM 675 C C . GLU A 1 87 ? -1.318 -12.141 9.863 1.00 73.56 87 GLU A C 1
ATOM 677 O O . GLU A 1 87 ? -1.905 -13.225 9.815 1.00 73.56 87 GLU A O 1
ATOM 682 N N . PRO A 1 88 ? -0.473 -11.762 8.894 1.00 67.38 88 PRO A N 1
ATOM 683 C CA . PRO A 1 88 ? -0.112 -12.657 7.815 1.00 67.38 88 PRO A CA 1
ATOM 684 C C . PRO A 1 88 ? 0.734 -13.814 8.352 1.00 67.38 88 PRO A C 1
ATOM 686 O O . PRO A 1 88 ? 1.639 -13.616 9.161 1.00 67.38 88 PRO A O 1
ATOM 689 N N . ASP A 1 89 ? 0.493 -15.018 7.836 1.00 65.75 89 ASP A N 1
ATOM 690 C CA . ASP A 1 89 ? 1.332 -16.171 8.151 1.00 65.75 89 ASP A CA 1
ATOM 691 C C . ASP A 1 89 ? 2.790 -15.882 7.755 1.00 65.75 89 ASP A C 1
ATOM 693 O O . ASP A 1 89 ? 3.106 -15.652 6.581 1.00 65.75 89 ASP A O 1
ATOM 697 N N . ASN A 1 90 ? 3.685 -15.909 8.747 1.00 60.88 90 ASN A N 1
ATOM 698 C CA . ASN A 1 90 ? 5.127 -15.656 8.607 1.00 60.88 90 ASN A CA 1
ATOM 699 C C . ASN A 1 90 ? 5.882 -16.786 7.880 1.00 60.88 90 ASN A C 1
ATOM 701 O O . ASN A 1 90 ? 7.111 -16.792 7.838 1.00 60.88 90 ASN A O 1
ATOM 705 N N . THR A 1 91 ? 5.168 -17.761 7.321 1.00 55.94 91 THR A N 1
ATOM 706 C CA . THR A 1 91 ? 5.732 -18.947 6.664 1.00 55.94 91 THR A CA 1
ATOM 707 C C . THR A 1 91 ? 6.376 -18.642 5.314 1.00 55.94 91 THR A C 1
ATOM 709 O O . THR A 1 91 ? 7.113 -19.472 4.795 1.00 55.94 91 THR A O 1
ATOM 712 N N . MET A 1 92 ? 6.165 -17.443 4.760 1.00 55.00 92 MET A N 1
ATOM 713 C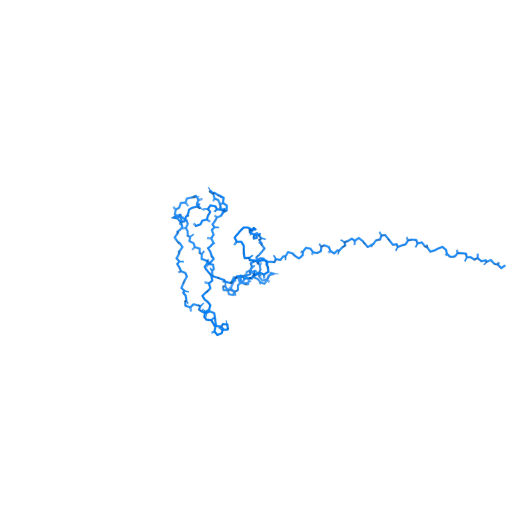 CA . MET A 1 92 ? 6.867 -16.968 3.565 1.00 55.00 92 MET A CA 1
ATOM 714 C C . MET A 1 92 ? 8.055 -16.085 3.953 1.00 55.00 92 MET A C 1
ATOM 716 O O . MET A 1 92 ? 8.078 -14.883 3.689 1.00 55.00 92 MET A O 1
ATOM 720 N N . SER A 1 93 ? 9.050 -16.678 4.611 1.00 53.25 93 SER A N 1
ATOM 721 C CA . SER A 1 93 ? 10.384 -16.084 4.698 1.00 53.25 93 SER A CA 1
ATOM 722 C C . SER A 1 93 ? 10.970 -16.014 3.289 1.00 53.25 93 SER A C 1
ATOM 724 O O . SER A 1 93 ? 11.161 -17.047 2.651 1.00 53.25 93 SER A O 1
ATOM 726 N N . MET A 1 94 ? 11.208 -14.804 2.777 1.00 53.34 94 MET A N 1
ATOM 727 C CA . MET A 1 94 ? 11.844 -14.644 1.473 1.00 53.34 94 MET A CA 1
ATOM 728 C C . MET A 1 94 ? 13.304 -15.084 1.579 1.00 53.34 94 MET A C 1
ATOM 730 O O . MET A 1 94 ? 14.081 -14.511 2.336 1.00 53.34 94 MET A O 1
ATOM 734 N N . GLU A 1 95 ? 13.660 -16.120 0.826 1.00 49.69 95 GLU A N 1
ATOM 735 C CA . GLU A 1 95 ? 15.006 -16.687 0.747 1.00 49.69 95 GLU A CA 1
ATOM 736 C C . GLU A 1 95 ? 15.878 -15.832 -0.189 1.00 49.69 95 GLU A C 1
ATOM 738 O O . GLU A 1 95 ? 16.322 -16.254 -1.257 1.00 49.69 95 GLU A O 1
ATOM 743 N N . HIS A 1 96 ? 16.066 -14.564 0.171 1.00 48.62 96 HIS A N 1
ATOM 744 C CA . HIS A 1 96 ? 17.049 -13.711 -0.480 1.00 48.62 96 HIS A CA 1
ATOM 745 C C . HIS A 1 96 ? 17.863 -12.996 0.591 1.00 48.62 96 HIS A C 1
ATOM 747 O O . HIS A 1 96 ? 17.343 -12.168 1.329 1.00 48.62 96 HIS A O 1
ATOM 753 N N . GLU A 1 97 ? 19.143 -13.365 0.641 1.00 45.78 97 GLU A N 1
ATOM 754 C CA . GLU A 1 97 ? 20.158 -12.971 1.621 1.00 45.78 97 GLU A CA 1
ATOM 755 C C . GLU A 1 97 ? 19.998 -13.594 3.014 1.00 45.78 97 GLU A C 1
ATOM 757 O O . GLU A 1 97 ? 18.912 -13.859 3.511 1.00 45.78 97 GLU A O 1
ATOM 762 N N . ARG A 1 98 ? 21.142 -13.883 3.644 1.00 48.44 98 ARG A N 1
ATOM 763 C CA . ARG A 1 98 ? 21.330 -14.677 4.876 1.00 48.44 98 ARG A CA 1
ATOM 764 C C . ARG A 1 98 ? 20.785 -14.012 6.152 1.00 48.44 98 ARG A C 1
ATOM 766 O O . ARG A 1 98 ? 21.246 -14.301 7.253 1.00 48.44 98 ARG A O 1
ATOM 773 N N . THR A 1 99 ? 19.798 -13.143 6.004 1.00 53.66 99 THR A N 1
ATOM 774 C CA . THR A 1 99 ? 19.124 -12.421 7.069 1.00 53.66 99 THR A CA 1
ATOM 775 C C . THR A 1 99 ? 17.640 -12.681 6.880 1.00 53.66 99 THR A C 1
ATOM 777 O O . THR A 1 99 ? 17.049 -12.244 5.900 1.00 53.66 99 THR A O 1
ATOM 780 N N . GLN A 1 100 ? 17.029 -13.426 7.796 1.00 53.28 100 GLN A N 1
ATOM 781 C CA . GLN A 1 100 ? 15.594 -13.694 7.783 1.00 53.28 100 GLN A CA 1
ATOM 782 C C . GLN A 1 100 ? 14.839 -12.379 8.063 1.00 53.28 100 GLN A C 1
ATOM 784 O O . GLN A 1 100 ? 14.494 -12.073 9.203 1.00 53.28 100 GLN A O 1
ATOM 789 N N . VAL A 1 101 ? 14.642 -11.545 7.038 1.00 59.84 101 VAL A N 1
ATOM 790 C CA . VAL A 1 101 ? 13.917 -10.278 7.173 1.00 59.84 101 VAL A CA 1
ATOM 791 C C . VAL A 1 101 ? 12.427 -10.589 7.138 1.00 59.84 101 VAL A C 1
ATOM 793 O O . VAL A 1 101 ? 11.896 -11.048 6.127 1.00 59.84 101 VAL A O 1
ATOM 796 N N . LYS A 1 102 ? 11.742 -10.354 8.260 1.00 67.56 102 LYS A N 1
ATOM 797 C CA . LYS A 1 102 ? 10.279 -10.428 8.314 1.00 67.56 102 LYS A CA 1
ATOM 798 C C . LYS A 1 102 ? 9.695 -9.334 7.405 1.00 67.56 102 LYS A C 1
ATOM 800 O O . LYS A 1 102 ? 10.026 -8.165 7.618 1.00 67.56 102 LYS A O 1
ATOM 805 N N . PRO A 1 103 ? 8.861 -9.672 6.405 1.00 76.12 103 PRO A N 1
ATOM 806 C CA . PRO A 1 103 ? 8.233 -8.672 5.545 1.00 76.12 103 PRO A CA 1
ATOM 807 C C . PRO A 1 103 ? 7.356 -7.714 6.356 1.00 76.12 103 PRO A C 1
ATOM 809 O O . PRO A 1 103 ? 6.703 -8.126 7.314 1.00 76.12 103 PRO A O 1
ATOM 812 N N . LEU A 1 104 ? 7.290 -6.444 5.954 1.00 83.81 104 LEU A N 1
ATOM 813 C CA . LEU A 1 104 ? 6.388 -5.482 6.591 1.00 83.81 104 LEU A CA 1
ATOM 814 C C . LEU A 1 104 ? 4.920 -5.855 6.358 1.00 83.81 104 LEU A C 1
ATOM 816 O O . LEU A 1 104 ? 4.558 -6.372 5.302 1.00 83.81 104 LEU A O 1
ATOM 820 N N . HIS A 1 105 ? 4.057 -5.541 7.321 1.00 86.25 105 HIS A N 1
ATOM 821 C CA . HIS A 1 105 ? 2.614 -5.713 7.174 1.00 86.25 105 HIS A CA 1
ATOM 822 C C . HIS A 1 105 ? 2.019 -4.423 6.609 1.00 86.25 105 HIS A C 1
ATOM 824 O O . HIS A 1 105 ? 1.963 -3.403 7.294 1.00 86.25 105 HIS A O 1
ATOM 830 N N . ILE A 1 106 ? 1.606 -4.455 5.342 1.00 87.62 106 ILE A N 1
ATOM 831 C CA . ILE A 1 106 ? 1.039 -3.298 4.645 1.00 87.62 106 ILE A CA 1
ATOM 832 C C . ILE A 1 106 ? -0.481 -3.450 4.642 1.00 87.62 106 ILE A C 1
ATOM 834 O O . ILE A 1 106 ? -1.025 -4.312 3.953 1.00 87.62 106 ILE A O 1
ATOM 838 N N . VAL A 1 107 ? -1.176 -2.620 5.416 1.00 87.88 107 VAL A N 1
ATOM 839 C CA . VAL A 1 107 ? -2.637 -2.693 5.543 1.00 87.88 107 VAL A CA 1
ATOM 840 C C . VAL A 1 107 ? -3.310 -1.952 4.391 1.00 87.88 107 VAL A C 1
ATOM 842 O O . VAL A 1 107 ? -3.066 -0.767 4.166 1.00 87.88 107 VAL A O 1
ATOM 845 N N . LEU A 1 108 ? -4.188 -2.647 3.670 1.00 87.88 108 LEU A N 1
ATOM 846 C CA . LEU A 1 108 ? -5.035 -2.062 2.640 1.00 87.88 108 LEU A CA 1
ATOM 847 C C . LEU A 1 108 ? -6.351 -1.587 3.265 1.00 87.88 108 LEU A C 1
ATOM 849 O O . LEU A 1 108 ? -7.088 -2.372 3.858 1.00 87.88 108 LEU A O 1
ATOM 853 N N . VAL A 1 109 ? -6.668 -0.305 3.095 1.00 86.94 109 VAL A N 1
ATOM 854 C CA . VAL A 1 109 ? -7.834 0.339 3.716 1.00 86.94 109 VAL A CA 1
ATOM 855 C C . VAL A 1 109 ? -8.717 0.967 2.640 1.00 86.94 109 VAL A C 1
ATOM 857 O O . VAL A 1 109 ? -8.218 1.590 1.700 1.00 86.94 109 VAL A O 1
ATOM 860 N N . ARG A 1 110 ? -10.046 0.846 2.771 1.00 87.25 110 ARG A N 1
ATOM 861 C CA . ARG A 1 110 ? -10.982 1.521 1.856 1.00 87.25 110 ARG A CA 1
ATOM 862 C C . ARG A 1 110 ? -11.024 3.029 2.117 1.00 87.25 110 ARG A C 1
ATOM 864 O O . ARG A 1 110 ? -11.000 3.500 3.260 1.00 87.25 110 ARG A O 1
ATOM 871 N N . ARG A 1 111 ? -11.126 3.811 1.039 1.00 86.00 111 ARG A N 1
ATOM 872 C CA . ARG A 1 111 ? -11.360 5.260 1.113 1.00 86.00 111 ARG A CA 1
ATOM 873 C C . ARG A 1 111 ? -12.802 5.532 1.552 1.00 86.00 111 ARG A C 1
ATOM 875 O O . ARG A 1 111 ? -13.716 4.870 1.080 1.00 86.00 111 ARG A O 1
ATOM 882 N N . GLY A 1 112 ? -12.998 6.539 2.405 1.00 83.50 112 GLY A N 1
ATOM 883 C CA . GLY A 1 112 ? -14.320 6.954 2.888 1.00 83.50 112 GLY A CA 1
ATOM 884 C C . GLY A 1 112 ? -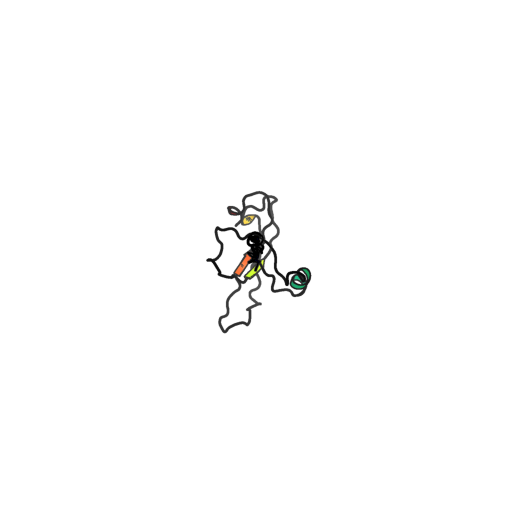14.370 7.157 4.402 1.00 83.50 112 GLY A C 1
ATOM 885 O O . GLY A 1 112 ? -13.432 6.766 5.103 1.00 83.50 112 GLY A O 1
ATOM 886 N N . GLY A 1 113 ? -15.443 7.819 4.849 1.00 80.50 113 GLY A N 1
ATOM 887 C CA . GLY A 1 113 ? -15.840 8.091 6.239 1.00 80.50 113 GLY A CA 1
ATOM 888 C C . GLY A 1 113 ? -14.942 9.017 7.070 1.00 80.50 113 GLY A C 1
ATOM 889 O O . GLY A 1 113 ? -15.433 9.612 8.022 1.00 80.50 113 GLY A O 1
ATOM 890 N N . GLY A 1 114 ? -13.679 9.218 6.682 1.00 81.06 114 GLY A N 1
ATOM 891 C CA . GLY A 1 114 ? -12.741 10.119 7.359 1.00 81.06 114 GLY A CA 1
ATOM 892 C C . GLY A 1 114 ? -11.475 10.399 6.550 1.00 81.06 114 GLY A C 1
ATOM 893 O O . GLY A 1 114 ? -11.356 10.009 5.384 1.00 81.06 114 GLY A O 1
ATOM 894 N N . SER A 1 115 ? -10.529 11.106 7.169 1.00 85.62 115 SER A N 1
ATOM 895 C CA . SER A 1 115 ? -9.271 11.522 6.536 1.00 85.62 115 SER A CA 1
ATOM 896 C C . SER A 1 115 ? -8.260 10.371 6.407 1.00 85.62 115 SER A C 1
ATOM 898 O O . SER A 1 115 ? -8.393 9.333 7.053 1.00 85.62 115 SER A O 1
ATOM 900 N N . PHE A 1 116 ? -7.216 10.551 5.590 1.00 83.44 116 PHE A N 1
ATOM 901 C CA . PHE A 1 116 ? -6.126 9.570 5.478 1.00 83.44 116 PHE A CA 1
ATOM 902 C C . PHE A 1 116 ? -5.306 9.441 6.765 1.00 83.44 116 PHE A C 1
ATOM 904 O O . PHE A 1 116 ? -4.854 8.350 7.077 1.00 83.44 116 PHE A O 1
ATOM 911 N N . VAL A 1 117 ? -5.148 10.536 7.515 1.00 81.38 117 VAL A N 1
ATOM 912 C CA . VAL A 1 117 ? -4.355 10.573 8.756 1.00 81.38 117 VAL A CA 1
ATOM 913 C C . VAL A 1 117 ? -5.062 9.842 9.896 1.00 81.38 117 VAL A C 1
ATOM 915 O O . VAL A 1 117 ? -4.418 9.300 10.783 1.00 81.38 117 VAL A O 1
ATOM 918 N N . THR A 1 118 ? -6.394 9.813 9.868 1.00 80.50 118 THR A N 1
ATOM 919 C CA . THR A 1 118 ? -7.203 9.173 10.912 1.00 80.50 118 THR A CA 1
ATOM 920 C C . THR A 1 118 ? -7.297 7.656 10.777 1.00 80.50 118 THR A C 1
ATOM 922 O O . THR A 1 118 ? -7.660 7.011 11.747 1.00 80.50 118 THR A O 1
ATOM 925 N N . LYS A 1 119 ? -6.980 7.083 9.608 1.00 79.00 119 LYS A N 1
ATOM 926 C CA . LYS A 1 119 ? -7.016 5.631 9.375 1.00 79.00 119 LYS A CA 1
ATOM 927 C C . LYS A 1 119 ? -5.780 4.990 10.019 1.00 79.00 119 LYS A C 1
ATOM 929 O O . LYS A 1 119 ? -4.669 5.298 9.595 1.00 79.00 119 LYS A O 1
ATOM 934 N N . GLY A 1 120 ? -5.968 4.109 11.001 1.00 60.25 120 GLY A N 1
ATOM 935 C CA . GLY A 1 120 ? -4.891 3.413 11.723 1.00 60.2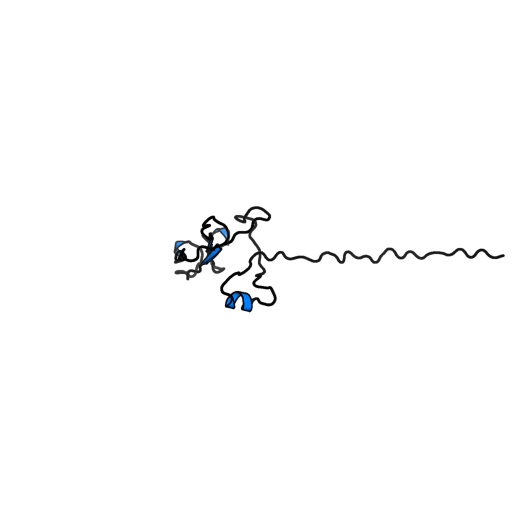5 120 GLY A CA 1
ATOM 936 C C . GLY A 1 120 ? -5.361 2.127 12.373 1.00 60.25 120 GLY A C 1
ATOM 937 O O . GLY A 1 120 ? -6.593 1.946 12.423 1.00 60.25 120 GLY A O 1
#

Organism: NCBI:txid1333877

pLDDT: mean 72.35, std 14.15, range [42.88, 90.88]